Protein AF-A0A8J2Z9Z6-F1 (afdb_monomer_lite)

Structure (mmCIF, N/CA/C/O backbone):
data_AF-A0A8J2Z9Z6-F1
#
_entry.id   AF-A0A8J2Z9Z6-F1
#
loop_
_atom_site.group_PDB
_atom_site.id
_atom_site.type_symbol
_atom_site.label_atom_id
_atom_site.label_alt_id
_atom_site.label_comp_id
_atom_site.label_asym_id
_atom_site.label_entity_id
_atom_site.label_seq_id
_atom_site.pdbx_PDB_ins_code
_atom_site.Cartn_x
_atom_site.Cartn_y
_atom_site.Cartn_z
_atom_site.occupancy
_atom_site.B_iso_or_equiv
_atom_site.auth_seq_id
_atom_site.auth_comp_id
_atom_site.auth_asym_id
_atom_site.auth_atom_id
_atom_site.pdbx_PDB_model_num
ATOM 1 N N . MET A 1 1 ? 6.311 4.262 -19.059 1.00 35.09 1 MET A N 1
ATOM 2 C CA . MET A 1 1 ? 7.786 4.158 -19.121 1.00 35.09 1 MET A CA 1
ATOM 3 C C . MET A 1 1 ? 8.323 4.537 -17.748 1.00 35.09 1 MET A C 1
ATOM 5 O O . MET A 1 1 ? 8.125 5.674 -17.347 1.00 35.09 1 MET A O 1
ATOM 9 N N . CYS A 1 2 ? 8.895 3.597 -16.990 1.00 41.00 2 CYS A N 1
ATOM 10 C CA . CYS A 1 2 ? 9.520 3.897 -15.697 1.00 41.00 2 CYS A CA 1
ATOM 11 C C . CYS A 1 2 ? 10.850 4.614 -15.958 1.00 41.00 2 CYS A C 1
ATOM 13 O O . CYS A 1 2 ? 11.766 4.009 -16.513 1.00 41.00 2 CYS A O 1
ATOM 15 N N . VAL A 1 3 ? 10.942 5.898 -15.617 1.00 42.78 3 VAL A N 1
ATOM 16 C CA . VAL A 1 3 ? 12.204 6.650 -15.664 1.00 42.78 3 VAL A CA 1
ATOM 17 C C . VAL A 1 3 ? 12.947 6.500 -14.329 1.00 42.78 3 VAL A C 1
ATOM 19 O O . VAL A 1 3 ? 12.288 6.339 -13.306 1.00 42.78 3 VAL A O 1
ATOM 22 N N . PRO A 1 4 ? 14.290 6.570 -14.294 1.00 45.19 4 PRO A N 1
ATOM 23 C CA . PRO A 1 4 ? 15.084 6.408 -13.065 1.00 45.19 4 PRO A CA 1
ATOM 24 C C . PRO A 1 4 ? 14.750 7.383 -11.918 1.00 45.19 4 PRO A C 1
ATOM 26 O O . PRO A 1 4 ? 15.146 7.134 -10.787 1.00 45.19 4 PRO A O 1
ATOM 29 N N . ALA A 1 5 ? 14.022 8.469 -12.204 1.00 55.47 5 ALA A N 1
ATOM 30 C CA . ALA A 1 5 ? 13.528 9.457 -11.237 1.00 55.47 5 ALA A CA 1
ATOM 31 C C . ALA A 1 5 ? 12.015 9.334 -10.945 1.00 55.47 5 ALA A C 1
ATOM 33 O O . ALA A 1 5 ? 11.413 10.247 -10.385 1.00 55.47 5 ALA A O 1
ATOM 34 N N . ALA A 1 6 ? 11.362 8.254 -11.388 1.00 59.62 6 ALA A N 1
ATOM 35 C CA . ALA A 1 6 ? 9.947 8.036 -11.113 1.00 59.62 6 ALA A CA 1
ATOM 36 C C . ALA A 1 6 ? 9.774 7.641 -9.640 1.00 59.62 6 ALA A C 1
ATOM 38 O O . ALA A 1 6 ? 10.067 6.510 -9.257 1.00 59.62 6 ALA A O 1
ATOM 39 N N . HIS A 1 7 ? 9.304 8.592 -8.837 1.00 75.25 7 HIS A N 1
ATOM 40 C CA . HIS A 1 7 ? 8.915 8.383 -7.447 1.00 75.25 7 HIS A CA 1
ATOM 41 C C . HIS A 1 7 ? 7.461 7.920 -7.360 1.00 75.25 7 HIS A C 1
ATOM 43 O O . HIS A 1 7 ? 6.609 8.372 -8.132 1.00 75.25 7 HIS A O 1
ATOM 49 N N . GLY A 1 8 ? 7.200 6.989 -6.446 1.00 81.19 8 GLY A N 1
ATOM 50 C CA . GLY A 1 8 ? 5.867 6.442 -6.206 1.00 81.19 8 GLY A CA 1
ATOM 51 C C . GLY A 1 8 ? 5.080 7.222 -5.155 1.00 81.19 8 GLY A C 1
ATOM 52 O O . GLY A 1 8 ? 5.302 8.411 -4.940 1.00 81.19 8 GLY A O 1
ATOM 53 N N . GLY A 1 9 ? 4.148 6.529 -4.500 1.00 87.69 9 GLY A N 1
ATOM 54 C CA . GLY A 1 9 ? 3.455 7.031 -3.309 1.00 87.69 9 GLY A CA 1
ATOM 55 C C . GLY A 1 9 ? 2.180 7.848 -3.533 1.00 87.69 9 GLY A C 1
ATOM 56 O O . GLY A 1 9 ? 1.555 8.291 -2.576 1.00 87.69 9 GLY A O 1
ATOM 57 N N . PHE A 1 10 ? 1.735 8.004 -4.779 1.00 91.38 10 PHE A N 1
ATOM 58 C CA . PHE A 1 10 ? 0.539 8.787 -5.131 1.00 91.38 10 PHE A CA 1
ATOM 59 C C . PHE A 1 10 ? -0.792 8.015 -5.026 1.00 91.38 10 PHE A C 1
ATOM 61 O O . PHE A 1 10 ? -1.833 8.494 -5.481 1.00 91.38 10 PHE A O 1
ATOM 68 N N . GLY A 1 11 ? -0.765 6.817 -4.441 1.00 92.50 11 GLY A N 1
ATOM 69 C CA . GLY A 1 11 ? -1.907 5.910 -4.352 1.00 92.50 11 GLY A CA 1
ATOM 70 C C . GLY A 1 11 ? -1.878 4.793 -5.396 1.00 92.50 11 GLY A C 1
ATOM 71 O O . GLY A 1 11 ? -0.825 4.417 -5.911 1.00 92.50 11 GLY A O 1
ATOM 72 N N . LEU A 1 12 ? -3.052 4.235 -5.685 1.00 94.25 12 LEU A N 1
ATOM 73 C CA . LEU A 1 12 ? -3.256 3.097 -6.577 1.00 94.25 12 LEU A CA 1
ATOM 74 C C . LEU A 1 12 ? -4.308 3.431 -7.626 1.00 94.25 12 LEU A C 1
ATOM 76 O O . LEU A 1 12 ? -5.317 4.060 -7.325 1.00 94.25 12 LEU A O 1
ATOM 80 N N . GLN A 1 13 ? -4.117 2.938 -8.843 1.00 92.56 13 GLN A N 1
ATOM 81 C CA . GLN A 1 13 ? -5.191 2.898 -9.825 1.00 92.56 13 GLN A CA 1
ATOM 82 C C . GLN A 1 13 ? -5.877 1.532 -9.754 1.00 92.56 13 GLN A C 1
ATOM 84 O O . GLN A 1 13 ? -5.242 0.503 -9.981 1.00 92.56 13 GLN A O 1
ATOM 89 N N . LEU A 1 14 ? -7.172 1.528 -9.446 1.00 88.88 14 LEU A N 1
ATOM 90 C CA . LEU A 1 14 ? -8.016 0.339 -9.394 1.00 88.88 14 LEU A CA 1
ATOM 91 C C . LEU A 1 14 ? -9.045 0.449 -10.519 1.00 88.88 14 LEU A C 1
ATOM 93 O O . LEU A 1 14 ? -10.025 1.174 -10.404 1.00 88.88 14 LEU A O 1
ATOM 97 N N . GLY A 1 15 ? -8.801 -0.232 -11.640 1.00 89.19 15 GLY A N 1
ATOM 98 C CA . GLY A 1 15 ? -9.638 -0.072 -12.830 1.00 89.19 15 GLY A CA 1
ATOM 99 C C . GLY A 1 15 ? -9.504 1.330 -13.437 1.00 89.19 15 GLY A C 1
ATOM 100 O O . GLY A 1 15 ? -8.428 1.705 -13.916 1.00 89.19 15 GLY A O 1
ATOM 101 N N . ARG A 1 16 ? -10.602 2.097 -13.461 1.00 90.19 16 ARG A N 1
ATOM 102 C CA . ARG A 1 16 ? -10.618 3.483 -13.974 1.00 90.19 16 ARG A CA 1
ATOM 103 C C . ARG A 1 16 ? -10.496 4.518 -12.859 1.00 90.19 16 ARG A C 1
ATOM 105 O O . ARG A 1 16 ? -10.315 5.700 -13.141 1.00 90.19 16 ARG A O 1
ATOM 112 N N . GLU A 1 17 ? -10.588 4.076 -11.617 1.00 93.62 17 GLU A N 1
ATOM 113 C CA . GLU A 1 17 ? -10.638 4.903 -10.432 1.00 93.62 17 GLU A CA 1
ATOM 114 C C . GLU A 1 17 ? -9.263 4.977 -9.761 1.00 93.62 17 GLU A C 1
ATOM 116 O O . GLU A 1 17 ? -8.487 4.020 -9.746 1.00 93.62 17 GLU A O 1
ATOM 121 N N . GLY A 1 18 ? -8.957 6.136 -9.180 1.00 93.50 18 GLY A N 1
ATOM 122 C CA . GLY A 1 18 ? -7.805 6.301 -8.301 1.00 93.50 18 GLY A CA 1
ATOM 123 C C . GLY A 1 18 ? -8.220 6.102 -6.849 1.00 93.50 18 GLY A C 1
ATOM 124 O O . GLY A 1 18 ? -9.169 6.737 -6.397 1.00 93.50 18 GLY A O 1
ATOM 125 N N . LEU A 1 19 ? -7.490 5.269 -6.117 1.00 96.06 19 LEU A N 1
ATOM 126 C CA . LEU A 1 19 ? -7.510 5.205 -4.663 1.00 96.06 19 LEU A CA 1
ATOM 127 C C . LEU A 1 19 ? -6.285 5.953 -4.134 1.00 96.06 19 LEU A C 1
ATOM 129 O O . LEU A 1 19 ? -5.154 5.543 -4.376 1.00 96.06 19 LEU A O 1
ATOM 133 N N . ASN A 1 20 ? -6.494 7.057 -3.431 1.00 95.94 20 ASN A N 1
ATOM 134 C CA . ASN A 1 20 ? -5.432 7.930 -2.933 1.00 95.94 20 ASN A CA 1
ATOM 135 C C . ASN A 1 20 ? -5.836 8.552 -1.588 1.00 95.94 20 ASN A C 1
ATOM 137 O O . ASN A 1 20 ? -6.912 8.279 -1.062 1.00 95.94 20 ASN A O 1
ATOM 141 N N . LEU A 1 21 ? -4.991 9.419 -1.029 1.00 96.31 21 LEU A N 1
ATOM 142 C CA . LEU A 1 21 ? -5.235 10.051 0.273 1.00 96.31 21 LEU A CA 1
ATOM 143 C C . LEU A 1 21 ? -6.550 10.853 0.364 1.00 96.31 21 LEU A C 1
ATOM 145 O O . LEU A 1 21 ? -7.067 11.040 1.459 1.00 96.31 21 LEU A O 1
ATOM 149 N N . PHE A 1 22 ? -7.134 11.301 -0.751 1.00 96.38 22 PHE A N 1
ATOM 150 C CA . PHE A 1 22 ? -8.390 12.059 -0.730 1.00 96.38 22 PHE A CA 1
ATOM 151 C C . PHE A 1 22 ? -9.630 11.178 -0.564 1.00 96.38 22 PHE A C 1
ATOM 153 O O . PHE A 1 22 ? -10.678 11.670 -0.152 1.00 96.38 22 PHE A O 1
ATOM 160 N N . ASN A 1 23 ? -9.539 9.890 -0.903 1.00 96.81 23 ASN A N 1
ATOM 161 C CA . ASN A 1 23 ? -10.682 8.978 -0.885 1.00 96.81 23 ASN A CA 1
ATOM 162 C C . ASN A 1 23 ? -10.397 7.619 -0.230 1.00 96.81 23 ASN A C 1
ATOM 164 O O . ASN A 1 23 ? -11.288 6.773 -0.183 1.00 96.81 23 ASN A O 1
ATOM 168 N N . VAL A 1 24 ? -9.204 7.416 0.335 1.00 97.31 24 VAL A N 1
ATOM 169 C CA . VAL A 1 24 ? -8.823 6.183 1.040 1.00 97.31 24 VAL A CA 1
ATOM 170 C C . VAL A 1 24 ? -9.784 5.837 2.184 1.00 97.31 24 VAL A C 1
ATOM 172 O O . VAL A 1 24 ? -10.009 4.660 2.456 1.00 97.31 24 VAL A O 1
ATOM 175 N N . GLY A 1 25 ? -10.460 6.831 2.770 1.00 97.75 25 GLY A N 1
ATOM 176 C CA . GLY A 1 25 ? -11.519 6.629 3.764 1.00 97.75 25 GLY A CA 1
ATOM 177 C C . GLY A 1 25 ? -12.697 5.764 3.294 1.00 97.75 25 GLY A C 1
ATOM 178 O O . GLY A 1 25 ? -13.343 5.118 4.116 1.00 97.75 25 GLY A O 1
ATOM 179 N N . LEU A 1 26 ? -12.949 5.660 1.982 1.00 96.94 26 LEU A N 1
ATOM 180 C CA . LEU A 1 26 ? -13.984 4.774 1.425 1.00 96.94 26 LEU A CA 1
ATOM 181 C C . LEU A 1 26 ? -13.718 3.288 1.729 1.00 96.94 26 LEU A C 1
ATOM 183 O O . LEU A 1 26 ? -14.649 2.478 1.785 1.00 96.94 26 LEU A O 1
ATOM 187 N N . THR A 1 27 ? -12.456 2.934 1.986 1.00 97.38 27 THR A N 1
ATOM 188 C CA . THR A 1 27 ? -12.053 1.571 2.361 1.00 97.38 27 THR A CA 1
ATOM 189 C C . THR A 1 27 ? -12.517 1.168 3.760 1.00 97.38 27 THR A C 1
ATOM 191 O O . THR A 1 27 ? -12.446 -0.009 4.091 1.00 97.38 27 THR A O 1
ATOM 194 N N . ALA A 1 28 ? -13.104 2.079 4.548 1.00 98.12 28 ALA A N 1
ATOM 195 C CA . ALA A 1 28 ? -13.771 1.745 5.811 1.00 98.12 28 ALA A CA 1
ATOM 196 C C . ALA A 1 28 ? -14.852 0.665 5.667 1.00 98.12 28 ALA A C 1
ATOM 198 O O . ALA A 1 28 ? -15.096 -0.106 6.594 1.00 98.12 28 ALA A O 1
ATOM 199 N N . SER A 1 29 ? -15.461 0.569 4.484 1.00 97.31 29 SER A N 1
ATOM 200 C CA . SER A 1 29 ? -16.413 -0.489 4.141 1.00 97.31 29 SER A CA 1
ATOM 201 C C . SER A 1 29 ? -15.810 -1.903 4.139 1.00 97.31 29 SER A C 1
ATOM 203 O O . SER A 1 29 ? -16.558 -2.874 4.187 1.00 97.31 29 SER A O 1
ATOM 205 N N . TRP A 1 30 ? -14.481 -2.045 4.104 1.00 96.50 30 TRP A N 1
ATOM 206 C CA . TRP A 1 30 ? -13.782 -3.339 4.094 1.00 96.50 30 TRP A CA 1
ATOM 207 C C . TRP A 1 30 ? -13.487 -3.878 5.496 1.00 96.50 30 TRP A C 1
ATOM 209 O O . TRP A 1 30 ? -13.007 -5.004 5.646 1.00 96.50 30 TRP A O 1
ATOM 219 N N . LYS A 1 31 ? -13.779 -3.093 6.535 1.00 96.88 31 LYS A N 1
ATOM 220 C CA . LYS A 1 31 ? -13.435 -3.424 7.913 1.00 96.88 31 LYS A CA 1
ATOM 221 C C . LYS A 1 31 ? -14.133 -4.692 8.391 1.00 96.88 31 LYS A C 1
ATOM 223 O O . LYS A 1 31 ? -15.356 -4.786 8.376 1.00 96.88 31 LYS A O 1
ATOM 228 N N . GLY A 1 32 ? -13.330 -5.661 8.833 1.00 95.38 32 GLY A N 1
ATOM 229 C CA . GLY A 1 32 ? -13.794 -6.992 9.241 1.00 95.38 32 GLY A CA 1
ATOM 230 C C . GLY A 1 32 ? -14.092 -7.947 8.079 1.00 95.38 32 GLY A C 1
ATOM 231 O O . GLY A 1 32 ? -14.484 -9.080 8.329 1.00 95.38 32 GLY A O 1
ATOM 232 N N . LEU A 1 33 ? -13.905 -7.507 6.829 1.00 97.25 33 LEU A N 1
ATOM 233 C CA . LEU A 1 33 ? -14.054 -8.331 5.623 1.00 97.25 33 LEU A CA 1
ATOM 234 C C . LEU A 1 33 ? -12.703 -8.660 4.983 1.00 97.25 33 LEU A C 1
ATOM 236 O O . LEU A 1 33 ? -12.551 -9.707 4.362 1.00 97.25 33 LEU A O 1
ATOM 240 N N . VAL A 1 34 ? -11.731 -7.755 5.121 1.00 94.88 34 VAL A N 1
ATOM 241 C CA . VAL A 1 34 ? -10.377 -7.905 4.588 1.00 94.88 34 VAL A CA 1
ATOM 242 C C . VAL A 1 34 ? -9.383 -7.790 5.736 1.00 94.88 34 VAL A C 1
ATOM 244 O O . VAL A 1 34 ? -9.313 -6.762 6.402 1.00 94.88 34 VAL A O 1
ATOM 247 N N . GLU A 1 35 ? -8.605 -8.845 5.966 1.00 95.31 35 GLU A N 1
ATOM 248 C CA . GLU A 1 35 ? -7.594 -8.878 7.033 1.00 95.31 35 GLU A CA 1
ATOM 249 C C . GLU A 1 35 ? -6.204 -8.456 6.541 1.00 95.31 35 GLU A C 1
ATOM 251 O O . GLU A 1 35 ? -5.404 -7.911 7.305 1.00 95.31 35 GLU A O 1
ATOM 256 N N . LEU A 1 36 ? -5.915 -8.691 5.258 1.00 94.50 36 LEU A N 1
ATOM 257 C CA . LEU A 1 36 ? -4.612 -8.466 4.646 1.00 94.50 36 LEU A CA 1
ATOM 258 C C . LEU A 1 36 ? -4.764 -7.912 3.226 1.00 94.50 36 LEU A C 1
ATOM 260 O O . LEU A 1 36 ? -5.460 -8.485 2.391 1.00 94.50 36 LEU A O 1
ATOM 264 N N . ILE A 1 37 ? -4.050 -6.826 2.948 1.00 95.00 37 ILE A N 1
ATOM 265 C CA . ILE A 1 37 ? -3.905 -6.211 1.631 1.00 95.00 37 ILE A CA 1
ATOM 266 C C . ILE A 1 37 ? -2.421 -6.241 1.267 1.00 95.00 37 ILE A C 1
ATOM 268 O O . ILE A 1 37 ? -1.585 -5.687 1.977 1.00 95.00 37 ILE A O 1
ATOM 272 N N . VAL A 1 38 ? -2.086 -6.864 0.140 1.00 93.44 38 VAL A N 1
ATOM 273 C CA . VAL A 1 38 ? -0.711 -6.931 -0.371 1.00 93.44 38 VAL A CA 1
ATOM 274 C C . VAL A 1 38 ? -0.616 -6.096 -1.646 1.00 93.44 38 VAL A C 1
ATOM 276 O O . VAL A 1 38 ? -1.268 -6.397 -2.644 1.00 93.44 38 VAL A O 1
ATOM 279 N N . LEU A 1 39 ? 0.186 -5.033 -1.611 1.00 93.75 39 LEU A N 1
ATOM 280 C CA . LEU A 1 39 ? 0.350 -4.078 -2.704 1.00 93.75 39 LEU A CA 1
ATOM 281 C C . LEU A 1 39 ? 1.611 -4.384 -3.514 1.00 93.75 39 LEU A C 1
ATOM 283 O O . LEU A 1 39 ? 2.701 -3.892 -3.218 1.00 93.75 39 LEU A O 1
ATOM 287 N N . PHE A 1 40 ? 1.441 -5.165 -4.577 1.00 90.62 40 PHE A N 1
ATOM 288 C CA . PHE A 1 40 ? 2.481 -5.421 -5.573 1.00 90.62 40 PHE A CA 1
ATOM 289 C C . PHE A 1 40 ? 2.309 -4.466 -6.761 1.00 90.62 40 PHE A C 1
ATOM 291 O O . PHE A 1 40 ? 1.633 -4.775 -7.741 1.00 90.62 40 PHE A O 1
ATOM 298 N N . ALA A 1 41 ? 2.837 -3.247 -6.625 1.00 90.31 41 ALA A N 1
ATOM 299 C CA . ALA A 1 41 ? 2.574 -2.144 -7.551 1.00 90.31 41 ALA A CA 1
ATOM 300 C C . ALA A 1 41 ? 3.787 -1.212 -7.727 1.00 90.31 41 ALA A C 1
ATOM 302 O O . ALA A 1 41 ? 4.857 -1.417 -7.153 1.00 90.31 41 ALA A O 1
ATOM 303 N N . CYS A 1 42 ? 3.619 -0.154 -8.523 1.00 88.56 42 CYS A N 1
ATOM 304 C CA . CYS A 1 42 ? 4.647 0.856 -8.766 1.00 88.56 42 CYS A CA 1
ATOM 305 C C . CYS A 1 42 ? 4.917 1.713 -7.517 1.00 88.56 42 CYS A C 1
ATOM 307 O O . CYS A 1 42 ? 4.336 2.786 -7.368 1.00 88.56 42 CYS A O 1
ATOM 309 N N . ALA A 1 43 ? 5.822 1.250 -6.650 1.00 92.06 43 ALA A N 1
ATOM 310 C CA . ALA A 1 43 ? 6.364 2.008 -5.522 1.00 92.06 43 ALA A CA 1
ATOM 311 C C . ALA A 1 43 ? 5.297 2.574 -4.545 1.00 92.06 43 ALA A C 1
ATOM 313 O O . ALA A 1 43 ? 5.322 3.761 -4.208 1.00 92.06 43 ALA A O 1
ATOM 314 N N . PRO A 1 44 ? 4.328 1.759 -4.078 1.00 94.00 44 PRO A N 1
ATOM 315 C CA . PRO A 1 44 ? 3.226 2.230 -3.234 1.00 94.00 44 PRO A CA 1
ATOM 316 C C . PRO A 1 44 ? 3.677 2.804 -1.883 1.00 94.00 44 PRO A C 1
ATOM 318 O O . PRO A 1 44 ? 3.039 3.729 -1.388 1.00 94.00 44 PRO A O 1
ATOM 321 N N . ALA A 1 45 ? 4.771 2.296 -1.302 1.00 95.88 45 ALA A N 1
ATOM 322 C CA . ALA A 1 45 ? 5.312 2.771 -0.024 1.00 95.88 45 ALA A CA 1
ATOM 323 C C . ALA A 1 45 ? 6.507 3.730 -0.180 1.00 95.88 45 ALA A C 1
ATOM 325 O O . ALA A 1 45 ? 7.253 3.950 0.782 1.00 95.88 45 ALA A O 1
ATOM 326 N N . ASP A 1 46 ? 6.734 4.272 -1.380 1.00 94.69 46 ASP A N 1
ATOM 327 C CA . ASP A 1 46 ? 7.750 5.303 -1.578 1.00 94.69 46 ASP A CA 1
ATOM 328 C C . ASP A 1 46 ? 7.296 6.636 -0.985 1.00 94.69 46 ASP A C 1
ATOM 330 O O . ASP A 1 46 ? 6.184 7.102 -1.223 1.00 94.69 46 ASP A O 1
ATOM 334 N N . THR A 1 47 ? 8.194 7.270 -0.242 1.00 92.50 47 THR A N 1
ATOM 335 C CA . THR A 1 47 ? 8.027 8.645 0.225 1.00 92.50 47 THR A CA 1
ATOM 336 C C . THR A 1 47 ? 9.302 9.379 -0.144 1.00 92.50 47 THR A C 1
ATOM 338 O O . THR A 1 47 ? 10.252 9.445 0.645 1.00 92.50 47 THR A O 1
ATOM 341 N N . TYR A 1 48 ? 9.326 9.917 -1.364 1.00 89.00 48 TYR A N 1
ATOM 342 C CA . TYR A 1 48 ? 10.357 10.866 -1.762 1.00 89.00 48 TYR A CA 1
ATOM 343 C C . TYR A 1 48 ? 10.360 12.052 -0.792 1.00 89.00 48 TYR A C 1
ATOM 345 O O . TYR A 1 48 ? 9.301 12.502 -0.356 1.00 89.00 48 TYR A O 1
ATOM 353 N N . GLU A 1 49 ? 11.541 12.556 -0.434 1.00 89.44 49 GLU A N 1
ATOM 354 C CA . GLU A 1 49 ? 11.697 13.540 0.643 1.00 89.44 49 GLU A CA 1
ATOM 355 C C . GLU A 1 49 ? 10.817 14.782 0.443 1.00 89.44 49 GLU A C 1
ATOM 357 O O . GLU A 1 49 ? 10.128 15.196 1.373 1.00 89.44 49 GLU A O 1
ATOM 362 N N . ALA A 1 50 ? 10.748 15.301 -0.787 1.00 88.81 50 ALA A N 1
ATOM 363 C CA . ALA A 1 50 ? 9.920 16.459 -1.124 1.00 88.81 50 ALA A CA 1
ATOM 364 C C . ALA A 1 50 ? 8.404 16.181 -1.082 1.00 88.81 50 ALA A C 1
ATOM 366 O O . ALA A 1 50 ? 7.614 17.120 -1.019 1.00 88.81 50 ALA A O 1
ATOM 367 N N . ASN A 1 51 ? 7.991 14.911 -1.105 1.00 90.81 51 ASN A N 1
ATOM 368 C CA . ASN A 1 51 ? 6.587 14.512 -1.041 1.00 90.81 51 ASN A CA 1
ATOM 369 C C . ASN A 1 51 ? 6.114 14.212 0.387 1.00 90.81 51 ASN A C 1
ATOM 371 O O . ASN A 1 51 ? 4.914 14.003 0.579 1.00 90.81 51 ASN A O 1
ATOM 375 N N . ARG A 1 52 ? 7.007 14.194 1.385 1.00 92.75 52 ARG A N 1
ATOM 376 C CA . ARG A 1 52 ? 6.650 13.884 2.775 1.00 92.75 52 ARG A CA 1
ATOM 377 C C . ARG A 1 52 ? 5.547 14.815 3.284 1.00 92.75 52 ARG A C 1
ATOM 379 O O . ARG A 1 52 ? 5.653 16.034 3.185 1.00 92.75 52 ARG A O 1
ATOM 386 N N . GLY A 1 53 ? 4.487 14.234 3.841 1.00 91.12 53 GLY A N 1
ATOM 387 C CA . GLY A 1 53 ? 3.320 14.965 4.343 1.00 91.12 53 GLY A CA 1
ATOM 388 C C . GLY A 1 53 ? 2.386 15.523 3.262 1.00 91.12 53 GLY A C 1
ATOM 389 O O . GLY A 1 53 ? 1.343 16.086 3.598 1.00 91.12 53 GLY A O 1
ATOM 390 N N . THR A 1 54 ? 2.711 15.347 1.980 1.00 93.25 54 THR A N 1
ATOM 391 C CA . THR A 1 54 ? 1.861 15.757 0.855 1.00 93.25 54 THR A CA 1
ATOM 392 C C . THR A 1 54 ? 0.988 14.592 0.370 1.00 93.25 54 THR A C 1
ATOM 394 O O . THR A 1 54 ? 0.978 13.509 0.952 1.00 93.25 54 THR A O 1
ATOM 397 N N . TRP A 1 55 ? 0.249 14.801 -0.721 1.00 91.19 55 TRP A N 1
ATOM 398 C CA . TRP A 1 55 ? -0.581 13.770 -1.348 1.00 91.19 55 TRP A CA 1
ATOM 399 C C . TRP A 1 55 ? 0.230 12.657 -2.048 1.00 91.19 55 TRP A C 1
ATOM 401 O O . TRP A 1 55 ? -0.347 11.636 -2.409 1.00 91.19 55 TRP A O 1
ATOM 411 N N . GLY A 1 56 ? 1.544 12.844 -2.234 1.00 91.75 56 GLY A N 1
ATOM 412 C CA . GLY A 1 56 ? 2.476 11.843 -2.775 1.00 91.75 56 GLY A CA 1
ATOM 413 C C . GLY A 1 56 ? 3.269 11.071 -1.720 1.00 91.75 56 GLY A C 1
ATOM 414 O O . GLY A 1 56 ? 4.311 10.501 -2.038 1.00 91.75 56 GLY A O 1
ATOM 415 N N . ASP A 1 57 ? 2.845 11.118 -0.456 1.00 95.31 57 ASP A N 1
ATOM 416 C CA . ASP A 1 57 ? 3.479 10.369 0.626 1.00 95.31 57 ASP A CA 1
ATOM 417 C C . ASP A 1 57 ? 2.940 8.931 0.668 1.00 95.31 57 ASP A C 1
ATOM 419 O O . ASP A 1 57 ? 1.884 8.657 1.245 1.00 95.31 57 ASP A O 1
ATOM 423 N N . GLY A 1 58 ? 3.670 7.998 0.053 1.00 96.12 58 GLY A N 1
ATOM 424 C CA . GLY A 1 58 ? 3.233 6.610 -0.089 1.00 96.12 58 GLY A CA 1
ATOM 425 C C . GLY A 1 58 ? 3.109 5.864 1.228 1.00 96.12 58 GLY A C 1
ATOM 426 O O . GLY A 1 58 ? 2.172 5.084 1.414 1.00 96.12 58 GLY A O 1
ATOM 427 N N . ARG A 1 59 ? 4.000 6.130 2.189 1.00 96.69 59 ARG A N 1
ATOM 428 C CA . ARG A 1 59 ? 3.870 5.549 3.531 1.00 96.69 59 ARG A CA 1
ATOM 429 C C . ARG A 1 59 ? 2.629 6.050 4.240 1.00 96.69 59 ARG A C 1
ATOM 431 O O . ARG A 1 59 ? 1.906 5.236 4.806 1.00 96.69 59 ARG A O 1
ATOM 438 N N . ARG A 1 60 ? 2.343 7.352 4.152 1.00 97.25 60 ARG A N 1
ATOM 439 C CA . ARG A 1 60 ? 1.098 7.903 4.693 1.00 97.25 60 ARG A CA 1
ATOM 440 C C . ARG A 1 60 ? -0.118 7.270 4.020 1.00 97.25 60 ARG A C 1
ATOM 442 O O . ARG A 1 60 ? -1.042 6.867 4.717 1.00 97.25 60 ARG A O 1
ATOM 449 N N . PHE A 1 61 ? -0.112 7.131 2.694 1.00 97.69 61 PHE A N 1
ATOM 450 C CA . PHE A 1 61 ? -1.188 6.450 1.970 1.00 97.69 61 PHE A CA 1
ATOM 451 C C . PHE A 1 61 ? -1.399 5.012 2.467 1.00 97.69 61 PHE A C 1
ATOM 453 O O . PHE A 1 61 ? -2.529 4.636 2.772 1.00 97.69 61 PHE A O 1
ATOM 460 N N . CYS A 1 62 ? -0.329 4.224 2.602 1.00 98.19 62 CYS A N 1
ATOM 461 C CA . CYS A 1 62 ? -0.414 2.846 3.092 1.00 98.19 62 CYS A CA 1
ATOM 462 C C . CYS A 1 62 ? -0.892 2.773 4.553 1.00 98.19 62 CYS A C 1
ATOM 464 O O . CYS A 1 62 ? -1.701 1.908 4.892 1.00 98.19 62 CYS A O 1
ATOM 466 N N . GLY A 1 63 ? -0.438 3.696 5.404 1.00 98.12 63 GLY A N 1
ATOM 467 C CA . GLY A 1 63 ? -0.887 3.830 6.788 1.00 98.12 63 GLY A CA 1
ATOM 468 C C . GLY A 1 63 ? -2.368 4.183 6.902 1.00 98.12 63 GLY A C 1
ATOM 469 O O . GLY A 1 63 ? -3.104 3.528 7.638 1.00 98.12 63 GLY A O 1
ATOM 470 N N . GLU A 1 64 ? -2.835 5.169 6.132 1.00 98.25 64 GLU A N 1
ATOM 471 C CA . GLU A 1 64 ? -4.255 5.530 6.084 1.00 98.25 64 GLU A CA 1
ATOM 472 C C . GLU A 1 64 ? -5.105 4.387 5.517 1.00 98.25 64 GLU A C 1
ATOM 474 O O . GLU A 1 64 ? -6.170 4.095 6.058 1.00 98.25 64 GLU A O 1
ATOM 479 N N . LEU A 1 65 ? -4.621 3.673 4.497 1.00 98.31 65 LEU A N 1
ATOM 480 C CA . LEU A 1 65 ? -5.294 2.481 3.985 1.00 98.31 65 LEU A CA 1
ATOM 481 C C . LEU A 1 65 ? -5.458 1.416 5.075 1.00 98.31 65 LEU A C 1
ATOM 483 O O . LEU A 1 65 ? -6.551 0.874 5.227 1.00 98.31 65 LEU A O 1
ATOM 487 N N . ALA A 1 66 ? -4.415 1.146 5.863 1.00 98.38 66 ALA A N 1
ATOM 488 C CA . ALA A 1 66 ? -4.482 0.198 6.975 1.00 98.38 66 ALA A CA 1
ATOM 489 C C . ALA A 1 66 ? -5.455 0.659 8.077 1.00 98.38 66 ALA A C 1
ATOM 491 O O . ALA A 1 66 ? -6.240 -0.134 8.596 1.00 98.38 66 ALA A O 1
ATOM 492 N N . LEU A 1 67 ? -5.449 1.954 8.411 1.00 98.12 67 LEU A N 1
ATOM 493 C CA . LEU A 1 67 ? -6.339 2.542 9.417 1.00 98.12 67 LEU A CA 1
ATOM 494 C C . LEU A 1 67 ? -7.813 2.450 9.015 1.00 98.12 67 LEU A C 1
ATOM 496 O O . LEU A 1 67 ? -8.646 2.017 9.816 1.00 98.12 67 LEU A O 1
ATOM 500 N N . TRP A 1 68 ? -8.136 2.861 7.788 1.00 98.25 68 TRP A N 1
ATOM 501 C CA . TRP A 1 68 ? -9.513 2.903 7.309 1.00 98.25 68 TRP A CA 1
ATOM 502 C C . TRP A 1 68 ? -10.051 1.502 7.050 1.00 98.25 68 TRP A C 1
ATOM 504 O O . TRP A 1 68 ? -11.091 1.150 7.602 1.00 98.25 68 TRP A O 1
ATOM 514 N N . SER A 1 69 ? -9.323 0.675 6.297 1.00 98.12 69 SER A N 1
ATOM 515 C CA . SER A 1 69 ? -9.756 -0.696 6.004 1.00 98.12 69 SER A CA 1
ATOM 516 C C . SER A 1 69 ? -9.745 -1.617 7.222 1.00 98.12 69 SER A C 1
ATOM 518 O O . SER A 1 69 ? -10.445 -2.622 7.228 1.00 98.12 69 SER A O 1
ATOM 520 N N . GLY A 1 70 ? -8.954 -1.308 8.254 1.00 97.50 70 GLY A N 1
ATOM 521 C CA . GLY A 1 70 ? -8.707 -2.215 9.376 1.00 97.50 70 GLY A CA 1
ATOM 522 C C . GLY A 1 70 ? -7.849 -3.434 9.016 1.00 97.50 70 GLY A C 1
ATOM 523 O O . GLY A 1 70 ? -7.620 -4.274 9.885 1.00 97.50 70 GLY A O 1
ATOM 524 N N . ALA A 1 71 ? -7.371 -3.530 7.774 1.00 97.75 71 ALA A N 1
ATOM 525 C CA . ALA A 1 71 ? -6.489 -4.590 7.316 1.00 97.75 71 ALA A CA 1
ATOM 526 C C . ALA A 1 71 ? -5.024 -4.282 7.652 1.00 97.75 71 ALA A C 1
ATOM 528 O O . ALA A 1 71 ? -4.618 -3.130 7.835 1.00 97.75 71 ALA A O 1
ATOM 529 N N . ARG A 1 72 ? -4.194 -5.323 7.651 1.00 97.06 72 ARG A N 1
ATOM 530 C CA . ARG A 1 72 ? -2.743 -5.170 7.513 1.00 97.06 72 ARG A CA 1
ATOM 531 C C . ARG A 1 72 ? -2.427 -4.856 6.056 1.00 97.06 72 ARG A C 1
ATOM 533 O O . ARG A 1 72 ? -2.979 -5.490 5.161 1.00 97.06 72 ARG A O 1
ATOM 540 N N . VAL A 1 73 ? -1.535 -3.905 5.812 1.00 97.12 73 VAL A N 1
ATOM 541 C CA . VAL A 1 73 ? -1.108 -3.529 4.458 1.00 97.12 73 VAL A CA 1
ATOM 542 C C . VAL A 1 73 ? 0.372 -3.841 4.307 1.00 97.12 73 VAL A C 1
ATOM 544 O O . VAL A 1 73 ? 1.182 -3.373 5.101 1.00 97.12 73 VAL A O 1
ATOM 547 N N . ILE A 1 74 ? 0.728 -4.614 3.285 1.00 95.94 74 ILE A N 1
ATOM 548 C CA . ILE A 1 74 ? 2.116 -4.921 2.927 1.00 95.94 74 ILE A CA 1
ATOM 549 C C . ILE A 1 74 ? 2.436 -4.223 1.617 1.00 95.94 74 ILE A C 1
ATOM 551 O O . ILE A 1 74 ? 1.724 -4.407 0.632 1.00 95.94 74 ILE A O 1
ATOM 555 N N . ALA A 1 75 ? 3.495 -3.424 1.593 1.00 95.62 75 ALA A N 1
ATOM 556 C CA . ALA A 1 75 ? 3.844 -2.636 0.421 1.00 95.62 75 ALA A CA 1
ATOM 557 C C . ALA A 1 75 ? 5.356 -2.436 0.308 1.00 95.62 75 ALA A C 1
ATOM 559 O O . ALA A 1 75 ? 6.058 -2.221 1.300 1.00 95.62 75 ALA A O 1
ATOM 560 N N . ALA A 1 76 ? 5.857 -2.487 -0.922 1.00 93.62 76 ALA A N 1
ATOM 561 C CA . ALA A 1 76 ? 7.251 -2.210 -1.225 1.00 93.62 76 ALA A CA 1
ATOM 562 C C . ALA A 1 76 ? 7.485 -0.718 -1.479 1.00 93.62 76 ALA A C 1
ATOM 564 O O . ALA A 1 76 ? 6.625 -0.019 -2.026 1.00 93.62 76 ALA A O 1
ATOM 565 N N . ARG A 1 77 ? 8.677 -0.237 -1.113 1.00 93.75 77 ARG A N 1
ATOM 566 C CA . ARG A 1 77 ? 9.135 1.103 -1.502 1.00 93.75 77 ARG A CA 1
ATOM 567 C C . ARG A 1 77 ? 9.382 1.183 -3.004 1.00 93.75 77 ARG A C 1
ATOM 569 O O . ARG A 1 77 ? 9.005 2.169 -3.615 1.00 93.75 77 ARG A O 1
ATOM 576 N N . ASP A 1 78 ? 10.013 0.174 -3.599 1.00 92.06 78 ASP A N 1
ATOM 577 C CA . ASP A 1 78 ? 10.453 0.267 -4.993 1.00 92.06 78 ASP A CA 1
ATOM 578 C C . ASP A 1 78 ? 9.363 -0.207 -5.963 1.00 92.06 78 ASP A C 1
ATOM 580 O O . ASP A 1 78 ? 8.368 -0.831 -5.586 1.00 92.06 78 ASP A O 1
ATOM 584 N N . THR A 1 79 ? 9.532 0.121 -7.244 1.00 90.94 79 THR A N 1
ATOM 585 C CA . THR A 1 79 ? 8.616 -0.332 -8.297 1.00 90.94 79 THR A CA 1
ATOM 586 C C . THR A 1 79 ? 8.684 -1.842 -8.437 1.00 90.94 79 THR A C 1
ATOM 588 O O . THR A 1 79 ? 9.759 -2.369 -8.718 1.00 90.94 79 THR A O 1
ATOM 591 N N . GLN A 1 80 ? 7.528 -2.495 -8.320 1.00 90.25 80 GLN A N 1
ATOM 592 C CA . GLN A 1 80 ? 7.433 -3.931 -8.519 1.00 90.25 80 GLN A CA 1
ATOM 593 C C . GLN A 1 80 ? 7.252 -4.299 -9.991 1.00 90.25 80 GLN A C 1
ATOM 595 O O . GLN A 1 80 ? 6.519 -3.614 -10.715 1.00 90.25 80 GLN A O 1
ATOM 600 N N . ARG A 1 81 ? 7.907 -5.370 -10.448 1.00 89.12 81 ARG A N 1
ATOM 601 C CA . ARG A 1 81 ? 7.793 -5.861 -11.830 1.00 89.12 81 ARG A CA 1
ATOM 602 C C . ARG A 1 81 ? 7.297 -7.299 -11.851 1.00 89.12 81 ARG A C 1
ATOM 604 O O . ARG A 1 81 ? 7.561 -8.084 -10.956 1.00 89.12 81 ARG A O 1
ATOM 611 N N . TYR A 1 82 ? 6.585 -7.648 -12.915 1.00 87.56 82 TYR A N 1
ATOM 612 C CA . TYR A 1 82 ? 6.145 -9.015 -13.167 1.00 87.56 82 TYR A CA 1
ATOM 613 C C . TYR A 1 82 ? 6.442 -9.407 -14.611 1.00 87.56 82 TYR A C 1
ATOM 615 O O . TYR A 1 82 ? 6.565 -8.555 -15.496 1.00 87.56 82 TYR A O 1
ATOM 623 N N . THR A 1 83 ? 6.536 -10.710 -14.842 1.00 88.00 83 THR A N 1
ATOM 624 C CA . THR A 1 83 ? 6.620 -11.308 -16.174 1.00 88.00 83 THR A CA 1
ATOM 625 C C . THR A 1 83 ? 5.275 -11.932 -16.515 1.00 88.00 83 THR A C 1
ATOM 627 O O . THR A 1 83 ? 4.663 -12.601 -15.685 1.00 88.00 83 THR A O 1
ATOM 630 N N . TYR A 1 84 ? 4.794 -11.697 -17.731 1.00 87.44 84 TYR A N 1
ATOM 631 C CA . TYR A 1 84 ? 3.587 -12.334 -18.244 1.00 87.44 84 TYR A CA 1
ATOM 632 C C . TYR A 1 84 ? 3.805 -12.787 -19.684 1.00 87.44 84 TYR A C 1
ATOM 634 O O . TYR A 1 84 ? 4.614 -12.213 -20.418 1.00 87.44 84 TYR A O 1
ATOM 642 N N . TRP A 1 85 ? 3.052 -13.807 -20.080 1.00 86.88 85 TRP A N 1
ATOM 643 C CA . TRP A 1 85 ? 3.103 -14.391 -21.411 1.00 86.88 85 TRP A CA 1
ATOM 644 C C . TRP A 1 85 ? 1.808 -14.043 -22.152 1.00 86.88 85 TRP A C 1
ATOM 646 O O . TRP A 1 85 ? 0.737 -14.465 -21.712 1.00 86.88 85 TRP A O 1
ATOM 656 N N . PRO A 1 86 ? 1.862 -13.247 -23.240 1.00 89.06 86 PRO A N 1
ATOM 657 C CA . PRO A 1 86 ? 0.660 -12.766 -23.931 1.00 89.06 86 PRO A CA 1
ATOM 658 C C . PRO A 1 86 ? -0.236 -13.873 -24.496 1.00 89.06 86 PRO A C 1
ATOM 660 O O . PRO A 1 86 ? -1.430 -13.661 -24.682 1.00 89.06 86 PRO A O 1
ATOM 663 N N . ASP A 1 87 ? 0.337 -15.042 -24.772 1.00 90.94 87 ASP A N 1
ATOM 664 C CA . ASP A 1 87 ? -0.367 -16.230 -25.256 1.00 90.94 87 ASP A CA 1
ATOM 665 C C . ASP A 1 87 ? -1.046 -17.038 -24.134 1.00 90.94 87 ASP A C 1
ATOM 667 O O . ASP A 1 87 ? -1.705 -18.038 -24.410 1.00 90.94 87 ASP A O 1
ATOM 671 N N . GLY A 1 88 ? -0.891 -16.624 -22.871 1.00 84.25 88 GLY A N 1
ATOM 672 C CA . GLY A 1 88 ? -1.435 -17.323 -21.710 1.00 84.25 88 GLY A CA 1
ATOM 673 C C . GLY A 1 88 ? -0.771 -18.673 -21.432 1.00 84.25 88 GLY A C 1
ATOM 674 O O . GLY A 1 88 ? -1.313 -19.461 -20.659 1.00 84.25 88 GLY A O 1
ATOM 675 N N . SER A 1 89 ? 0.386 -18.956 -22.041 1.00 87.50 89 SER A N 1
ATOM 676 C CA . SER A 1 89 ? 1.092 -20.235 -21.886 1.00 87.50 89 SER A CA 1
ATOM 677 C C . SER A 1 89 ? 1.598 -20.483 -20.464 1.00 87.50 89 SER A C 1
ATOM 679 O O . SER A 1 89 ? 1.829 -21.632 -20.087 1.00 87.50 89 SER A O 1
ATOM 681 N N . GLN A 1 90 ? 1.768 -19.421 -19.673 1.00 84.00 90 GLN A N 1
ATOM 682 C CA . GLN A 1 90 ? 2.231 -19.491 -18.292 1.00 84.00 90 GLN A CA 1
ATOM 683 C C . GLN A 1 90 ? 1.468 -18.495 -17.407 1.00 84.00 90 GLN A C 1
ATOM 685 O O . GLN A 1 90 ? 1.064 -17.427 -17.885 1.00 84.00 90 GLN A O 1
ATOM 690 N N . PRO A 1 91 ? 1.283 -18.812 -16.112 1.00 82.50 91 PRO A N 1
ATOM 691 C CA . PRO A 1 91 ? 0.754 -17.857 -15.146 1.00 82.50 91 PRO A CA 1
ATOM 692 C C . PRO A 1 91 ? 1.645 -16.617 -15.020 1.00 82.50 91 PRO A C 1
ATOM 694 O O . PRO A 1 91 ? 2.833 -16.666 -15.328 1.00 82.50 91 PRO A O 1
ATOM 697 N N . ILE A 1 92 ? 1.086 -15.510 -14.525 1.00 84.38 92 ILE A N 1
ATOM 698 C CA . ILE A 1 92 ? 1.872 -14.306 -14.223 1.00 84.38 92 ILE A CA 1
ATOM 699 C C . ILE A 1 92 ? 2.932 -14.653 -13.169 1.00 84.38 92 ILE A C 1
ATOM 701 O O . ILE A 1 92 ? 2.608 -15.178 -12.102 1.00 84.38 92 ILE A O 1
ATOM 705 N N . ASP A 1 93 ? 4.193 -14.331 -13.454 1.00 84.50 93 ASP A N 1
ATOM 706 C CA . ASP A 1 93 ? 5.286 -14.464 -12.497 1.00 84.50 93 ASP A CA 1
ATOM 707 C C . ASP A 1 93 ? 5.597 -13.107 -11.869 1.00 84.50 93 ASP A C 1
ATOM 709 O O . ASP A 1 93 ? 6.209 -12.237 -12.489 1.00 84.50 93 ASP A O 1
ATOM 713 N N . PHE A 1 94 ? 5.180 -12.943 -10.618 1.00 84.38 94 PHE A N 1
ATOM 714 C CA . PHE A 1 94 ? 5.469 -11.757 -9.813 1.00 84.38 94 PHE A CA 1
ATOM 715 C C . PHE A 1 94 ? 6.915 -11.722 -9.296 1.00 84.38 94 PHE A C 1
ATOM 717 O O . PHE A 1 94 ? 7.336 -10.718 -8.743 1.00 84.38 94 PHE A O 1
ATOM 724 N N . GLY A 1 95 ? 7.701 -12.790 -9.467 1.00 84.75 95 GLY A N 1
ATOM 725 C CA . GLY A 1 95 ? 9.102 -12.794 -9.052 1.00 84.75 95 GLY A CA 1
ATOM 726 C C . GLY A 1 95 ? 9.301 -12.589 -7.544 1.00 84.75 95 GLY A C 1
ATOM 727 O O . GLY A 1 95 ? 8.496 -13.021 -6.715 1.00 84.75 95 GLY A O 1
ATOM 728 N N . ALA A 1 96 ? 10.437 -11.991 -7.185 1.00 86.69 96 ALA A N 1
ATOM 729 C CA . ALA A 1 96 ? 10.741 -11.585 -5.818 1.00 86.69 96 ALA A CA 1
ATOM 730 C C . ALA A 1 96 ? 10.440 -10.096 -5.643 1.00 86.69 96 ALA A C 1
ATOM 732 O O . ALA A 1 96 ? 10.608 -9.326 -6.582 1.00 86.69 96 ALA A O 1
ATOM 733 N N . TRP A 1 97 ? 10.079 -9.703 -4.424 1.00 89.25 97 TRP A N 1
ATOM 734 C CA . TRP A 1 97 ? 9.887 -8.301 -4.074 1.00 89.25 97 TRP A CA 1
ATOM 735 C C . TRP A 1 97 ? 11.113 -7.444 -4.404 1.00 89.25 97 TRP A C 1
ATOM 737 O O . TRP A 1 97 ? 12.239 -7.775 -4.015 1.00 89.25 97 TRP A O 1
ATOM 747 N N . GLU A 1 98 ? 10.890 -6.304 -5.050 1.00 89.44 98 GLU A N 1
ATOM 748 C CA . GLU A 1 98 ? 11.921 -5.307 -5.295 1.00 89.44 98 GLU A CA 1
ATOM 749 C C . GLU A 1 98 ? 11.977 -4.262 -4.170 1.00 89.44 98 GLU A C 1
ATOM 751 O O . GLU A 1 98 ? 11.004 -3.571 -3.866 1.00 89.44 98 GLU A O 1
ATOM 756 N N .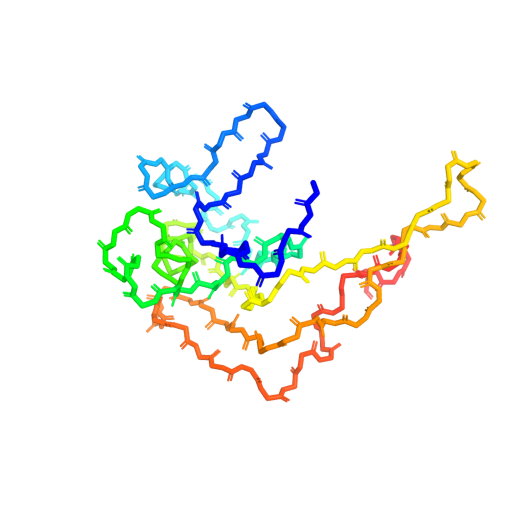 GLY A 1 99 ? 13.155 -4.111 -3.562 1.00 89.88 99 GLY A N 1
ATOM 757 C CA . GLY A 1 99 ? 13.405 -3.102 -2.535 1.00 89.88 99 GLY A CA 1
ATOM 758 C C . GLY A 1 99 ? 12.833 -3.433 -1.147 1.00 89.88 99 GLY A C 1
ATOM 759 O O . GLY A 1 99 ? 12.353 -4.537 -0.890 1.00 89.88 99 GLY A O 1
ATOM 760 N N . PRO A 1 100 ? 12.941 -2.494 -0.189 1.00 92.38 100 PRO A N 1
ATOM 761 C CA . PRO A 1 100 ? 12.447 -2.699 1.169 1.00 92.38 100 PRO A CA 1
ATOM 762 C C . PRO A 1 100 ? 10.920 -2.834 1.223 1.00 92.38 100 PRO A C 1
ATOM 764 O O . PRO A 1 100 ? 10.205 -2.002 0.660 1.00 92.38 100 PRO A O 1
ATOM 767 N N . LEU A 1 101 ? 10.443 -3.830 1.975 1.00 94.06 101 LEU A N 1
ATOM 768 C CA . LEU A 1 101 ? 9.029 -4.010 2.304 1.00 94.06 101 LEU A CA 1
ATOM 769 C C . LEU A 1 101 ? 8.676 -3.414 3.657 1.00 94.06 101 LEU A C 1
ATOM 771 O O . LEU A 1 101 ? 9.471 -3.463 4.601 1.00 94.06 101 LEU A O 1
ATOM 775 N N . TYR A 1 102 ? 7.452 -2.911 3.740 1.00 96.38 102 TYR A N 1
ATOM 776 C CA . TYR A 1 102 ? 6.868 -2.356 4.946 1.00 96.38 102 TYR A CA 1
ATOM 777 C C . TYR A 1 102 ? 5.520 -3.004 5.226 1.00 96.38 102 TYR A C 1
ATOM 779 O O . TYR A 1 102 ? 4.735 -3.242 4.308 1.00 96.38 102 TYR A O 1
ATOM 787 N N 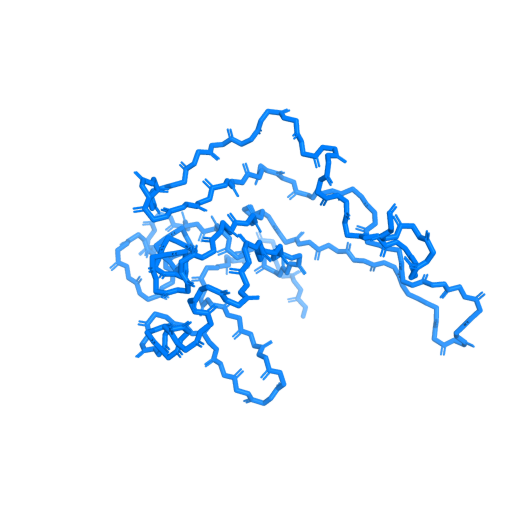. GLU A 1 103 ? 5.268 -3.253 6.505 1.00 96.69 103 GLU A N 1
ATOM 788 C CA . GLU A 1 103 ? 3.968 -3.650 7.025 1.00 96.69 103 GLU A CA 1
ATOM 789 C C . GLU A 1 103 ? 3.353 -2.493 7.807 1.00 96.69 103 GLU A C 1
ATOM 791 O O . GLU A 1 103 ? 3.967 -1.979 8.744 1.00 96.69 103 GLU A O 1
ATOM 796 N N . PHE A 1 104 ? 2.129 -2.126 7.443 1.00 97.88 104 PHE A N 1
ATOM 797 C CA . PHE A 1 104 ? 1.319 -1.102 8.088 1.00 97.88 104 PHE A CA 1
ATOM 798 C C . PHE A 1 104 ? 0.100 -1.752 8.735 1.00 97.88 104 PHE A C 1
ATOM 800 O O . PHE A 1 104 ? -0.483 -2.700 8.202 1.00 97.88 104 PHE A O 1
ATOM 807 N N . SER A 1 105 ? -0.312 -1.225 9.879 1.00 97.31 105 SER A N 1
ATOM 808 C CA . SER A 1 105 ? -1.513 -1.669 10.582 1.00 97.31 105 SER A CA 1
ATOM 809 C C . SER A 1 105 ? -2.187 -0.486 11.267 1.00 97.31 105 SER A C 1
ATOM 811 O O . SER A 1 105 ? -1.577 0.569 11.442 1.00 97.31 105 SER A O 1
ATOM 813 N N . GLY A 1 106 ? -3.425 -0.667 11.732 1.00 94.31 106 GLY A N 1
ATOM 814 C CA . GLY A 1 106 ? -4.102 0.367 12.517 1.00 94.31 106 GLY A CA 1
ATOM 815 C C . GLY A 1 106 ? -3.376 0.746 13.819 1.00 94.31 106 GLY A C 1
ATOM 816 O O . GLY A 1 106 ? -3.556 1.853 14.313 1.00 94.31 106 GLY A O 1
ATOM 817 N N . THR A 1 107 ? -2.536 -0.141 14.368 1.00 95.31 107 THR A N 1
ATOM 818 C CA . THR A 1 107 ? -1.713 0.134 15.561 1.00 95.31 107 THR A CA 1
ATOM 819 C C . THR A 1 107 ? -0.316 0.656 15.229 1.00 95.31 107 THR A C 1
ATOM 821 O O . THR A 1 107 ? 0.346 1.207 16.105 1.00 95.31 107 THR A O 1
ATOM 824 N N . ASN A 1 108 ? 0.135 0.504 13.982 1.00 96.38 108 ASN A N 1
ATOM 825 C CA . ASN A 1 108 ? 1.406 1.025 13.492 1.00 96.38 108 ASN A CA 1
ATOM 826 C C . ASN A 1 108 ? 1.252 1.601 12.069 1.00 96.38 108 ASN A C 1
ATOM 828 O O . ASN A 1 108 ? 1.721 0.998 11.096 1.00 96.38 108 ASN A O 1
ATOM 832 N N . PRO A 1 109 ? 0.586 2.761 11.926 1.00 94.62 109 PRO A N 1
ATOM 833 C CA . PRO A 1 109 ? 0.332 3.363 10.620 1.00 94.62 109 PRO A CA 1
ATOM 834 C C . PRO A 1 109 ? 1.586 3.953 9.958 1.00 94.62 109 PRO A C 1
ATOM 836 O O . PRO A 1 109 ? 1.574 4.186 8.758 1.00 94.62 109 PRO A O 1
ATOM 839 N N . GLU A 1 110 ? 2.682 4.152 10.695 1.00 94.88 110 GLU A N 1
ATOM 840 C CA . GLU A 1 110 ? 3.966 4.618 10.136 1.00 94.88 110 GLU A CA 1
ATOM 841 C C . GLU A 1 110 ? 4.726 3.520 9.369 1.00 94.88 110 GLU A C 1
ATOM 843 O O . GLU A 1 110 ? 5.658 3.791 8.601 1.00 94.88 110 GLU A O 1
ATOM 848 N N . GLY A 1 111 ? 4.312 2.268 9.565 1.00 95.00 111 GLY A N 1
ATOM 849 C CA . GLY A 1 111 ? 4.887 1.099 8.927 1.00 95.00 111 GLY A CA 1
ATOM 850 C C . GLY A 1 111 ? 6.176 0.614 9.590 1.00 95.00 111 GLY A C 1
ATOM 851 O O . GLY A 1 111 ? 7.083 1.380 9.916 1.00 95.00 111 GLY A O 1
ATOM 852 N N . ALA A 1 112 ? 6.295 -0.699 9.760 1.00 95.94 112 ALA A N 1
ATOM 853 C CA . ALA A 1 112 ? 7.532 -1.353 10.171 1.00 95.94 112 ALA A CA 1
ATOM 854 C C . ALA A 1 112 ? 8.207 -1.991 8.959 1.00 95.94 112 ALA A C 1
ATOM 856 O O . ALA A 1 112 ? 7.558 -2.657 8.155 1.00 95.94 112 ALA A O 1
ATOM 857 N N . ARG A 1 113 ? 9.527 -1.816 8.832 1.00 94.94 113 ARG A N 1
ATOM 858 C CA . ARG A 1 113 ? 10.287 -2.531 7.803 1.00 94.94 113 ARG A CA 1
ATOM 859 C C . ARG A 1 113 ? 10.250 -4.027 8.099 1.00 94.94 113 ARG A C 1
ATOM 861 O O . ARG A 1 113 ? 10.577 -4.451 9.205 1.00 94.94 113 ARG A O 1
ATOM 868 N N . MET A 1 114 ? 9.933 -4.813 7.083 1.00 92.25 114 MET A N 1
ATOM 869 C CA . MET A 1 114 ? 9.938 -6.265 7.165 1.00 92.25 114 MET A CA 1
ATOM 870 C C . MET A 1 114 ? 11.348 -6.818 6.970 1.00 92.25 114 MET A C 1
ATOM 872 O O . MET A 1 114 ? 12.089 -6.369 6.090 1.00 92.25 114 MET A O 1
ATOM 876 N N . LEU A 1 115 ? 11.709 -7.802 7.794 1.00 86.06 115 LEU A N 1
ATOM 877 C CA . LEU A 1 115 ? 12.996 -8.499 7.708 1.00 86.06 115 LEU A CA 1
ATOM 878 C C . LEU A 1 115 ? 12.907 -9.771 6.860 1.00 86.06 115 LEU A C 1
ATOM 880 O O . LEU A 1 115 ? 13.865 -10.101 6.168 1.00 86.06 115 LEU A O 1
ATOM 884 N N . ASP A 1 116 ? 11.752 -10.437 6.875 1.00 84.38 116 ASP A N 1
ATOM 885 C CA . ASP A 1 116 ? 11.473 -11.613 6.056 1.00 84.38 116 ASP A CA 1
ATOM 886 C C . ASP A 1 116 ? 10.157 -11.426 5.277 1.00 84.38 116 ASP A C 1
ATOM 888 O O . ASP A 1 116 ? 9.071 -11.553 5.848 1.00 84.38 116 ASP A O 1
ATOM 892 N N . PRO A 1 117 ? 10.229 -11.091 3.976 1.00 78.06 117 PRO A N 1
ATOM 893 C CA . PRO A 1 117 ? 9.052 -10.951 3.127 1.00 78.06 117 PRO A CA 1
ATOM 894 C C . PRO A 1 117 ? 8.595 -12.279 2.498 1.00 78.06 117 PRO A C 1
ATOM 896 O O . PRO A 1 117 ? 7.624 -12.284 1.740 1.00 78.06 117 PRO A O 1
ATOM 899 N N . SER A 1 118 ? 9.275 -13.402 2.772 1.00 76.38 118 SER A N 1
ATOM 900 C CA . SER A 1 118 ? 8.994 -14.695 2.136 1.00 76.38 118 SER A CA 1
ATOM 901 C C . SER A 1 118 ? 7.560 -15.228 2.300 1.00 76.38 118 SER A C 1
ATOM 903 O O . SER A 1 118 ? 7.113 -15.900 1.363 1.00 76.38 118 SER A O 1
ATOM 905 N N . PRO A 1 119 ? 6.799 -14.905 3.371 1.00 76.06 119 PRO A N 1
ATOM 906 C CA . P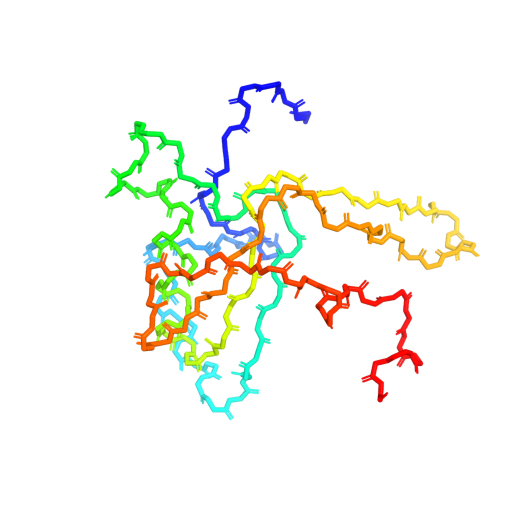RO A 1 119 ? 5.396 -15.312 3.487 1.00 76.06 119 PRO A CA 1
ATOM 907 C C . PRO A 1 119 ? 4.448 -14.572 2.532 1.00 76.06 119 PRO A C 1
ATOM 909 O O . PRO A 1 119 ? 3.396 -15.099 2.190 1.00 76.06 119 PRO A O 1
ATOM 912 N N . TYR A 1 120 ? 4.807 -13.369 2.071 1.00 74.31 120 TYR A N 1
ATOM 913 C CA . TYR A 1 120 ? 3.931 -12.506 1.263 1.00 74.31 120 TYR A CA 1
ATOM 914 C C . TYR A 1 120 ? 4.238 -12.601 -0.227 1.00 74.31 120 TYR A C 1
ATOM 916 O O . TYR A 1 120 ? 4.221 -11.602 -0.944 1.00 74.31 120 TYR A O 1
ATOM 924 N N . ARG A 1 121 ? 4.560 -13.798 -0.718 1.00 67.38 121 ARG A N 1
ATOM 925 C CA . ARG A 1 121 ? 4.705 -14.014 -2.160 1.00 67.38 121 ARG A CA 1
ATOM 926 C C . ARG A 1 121 ? 3.340 -13.829 -2.811 1.00 67.38 121 ARG A C 1
ATOM 928 O O . ARG A 1 121 ? 2.398 -14.526 -2.448 1.00 67.38 121 ARG A O 1
ATOM 935 N N . VAL A 1 122 ? 3.234 -12.918 -3.776 1.00 65.31 122 VAL A N 1
ATOM 936 C CA . VAL A 1 122 ? 2.049 -12.863 -4.638 1.00 65.31 122 VAL A CA 1
ATOM 937 C C . VAL A 1 122 ? 2.083 -14.125 -5.486 1.00 65.31 122 VAL A C 1
ATOM 939 O O . VAL A 1 122 ? 2.985 -14.327 -6.299 1.00 65.31 122 VAL A O 1
ATOM 942 N N . GLN A 1 123 ? 1.194 -15.053 -5.159 1.00 60.84 123 GLN A N 1
ATOM 943 C CA . GLN A 1 123 ? 1.333 -16.421 -5.616 1.00 60.84 123 GLN A CA 1
ATOM 944 C C . GLN A 1 123 ? 0.968 -16.585 -7.088 1.00 60.84 123 GLN A C 1
ATOM 946 O O . GLN A 1 123 ? 0.126 -15.879 -7.640 1.00 60.84 123 GLN A O 1
ATOM 951 N N . ARG A 1 124 ? 1.640 -17.560 -7.698 1.00 54.75 124 ARG A N 1
ATOM 952 C CA . ARG A 1 124 ? 1.656 -17.837 -9.136 1.00 54.75 124 ARG A CA 1
ATOM 953 C C . ARG A 1 124 ? 0.378 -18.509 -9.642 1.00 54.75 124 ARG A C 1
ATOM 955 O O . ARG A 1 124 ? 0.100 -18.433 -10.831 1.00 54.75 124 ARG A O 1
ATOM 962 N N . ASP A 1 125 ? -0.404 -19.147 -8.771 1.00 51.91 125 ASP A N 1
ATOM 963 C CA . ASP A 1 125 ? -1.662 -19.800 -9.131 1.00 51.91 125 ASP A CA 1
ATOM 964 C C . ASP A 1 125 ? -2.618 -19.946 -7.933 1.00 51.91 125 ASP A C 1
ATOM 966 O O . ASP A 1 125 ? -2.259 -19.742 -6.774 1.00 51.91 125 ASP A O 1
ATOM 970 N N . ARG A 1 126 ? -3.868 -20.314 -8.238 1.00 45.19 126 ARG A N 1
ATOM 971 C CA . ARG A 1 126 ? -4.952 -20.518 -7.264 1.00 45.19 126 ARG A CA 1
ATOM 972 C C . ARG A 1 126 ? -4.734 -21.744 -6.362 1.00 45.19 126 ARG A C 1
ATOM 974 O O . ARG A 1 126 ? -5.370 -21.829 -5.320 1.00 45.19 126 ARG A O 1
ATOM 981 N N . ALA A 1 127 ? -3.887 -22.691 -6.773 1.00 52.38 127 ALA A N 1
ATOM 982 C CA . ALA A 1 127 ? -3.611 -23.927 -6.037 1.00 52.38 127 ALA A CA 1
ATOM 983 C C . ALA A 1 127 ? -2.596 -23.714 -4.906 1.00 52.38 127 ALA A C 1
ATOM 985 O O . ALA A 1 127 ? -2.603 -24.446 -3.924 1.00 52.38 127 ALA A O 1
ATOM 986 N N . SER A 1 128 ? -1.762 -22.685 -5.029 1.00 48.78 128 SER A N 1
ATOM 987 C CA . SER A 1 128 ? -0.772 -22.302 -4.027 1.00 48.78 128 SER A CA 1
ATOM 988 C 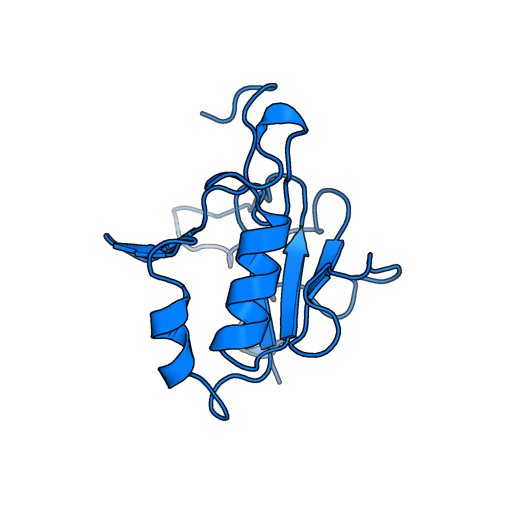C . SER A 1 128 ? -1.380 -21.531 -2.841 1.00 48.78 128 SER A C 1
ATOM 990 O O . SER A 1 128 ? -0.704 -21.367 -1.826 1.00 48.78 128 SER A O 1
ATOM 992 N N . ALA A 1 129 ? -2.624 -21.041 -2.973 1.00 45.31 129 ALA A N 1
ATOM 993 C CA . ALA A 1 129 ? -3.258 -20.057 -2.078 1.00 45.31 129 ALA A CA 1
ATOM 994 C C . ALA A 1 129 ? -4.057 -20.659 -0.915 1.00 45.31 129 ALA A C 1
ATOM 996 O O . ALA A 1 129 ? -4.788 -19.928 -0.244 1.00 45.31 129 ALA A O 1
ATOM 997 N N . ALA A 1 130 ? -3.938 -21.972 -0.710 1.00 35.78 130 ALA A N 1
ATOM 998 C CA . ALA A 1 130 ? -4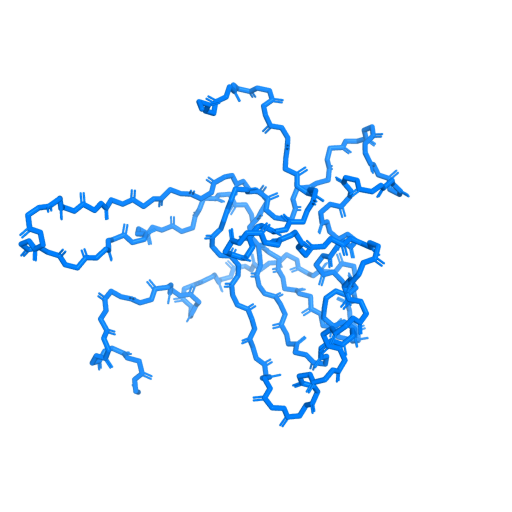.620 -22.741 0.327 1.00 35.78 130 ALA A CA 1
ATOM 999 C C . ALA A 1 130 ? -3.661 -23.161 1.446 1.00 35.78 130 ALA A C 1
ATOM 1001 O O . ALA A 1 130 ? -2.506 -23.524 1.128 1.00 35.78 130 ALA A O 1
#

Foldseek 3Di:
DDDPPDFAQLADDDPPDGDFPVCLLVLLVLAPVAAEAEDQAAQQCAADPVCVPHRRHSLLRQLSNQQNNQYKYKGFRHGFDWDDDPVNPFFIGSDDDDHWMWIYHNVRSSTDTDPDCPVVHPDRDPVVVD

Organism: NCBI:txi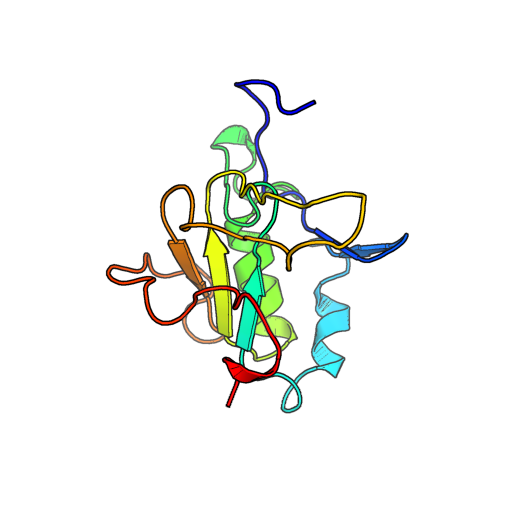d2041189

Radius of gyration: 14.82 Å; chains: 1; bounding box: 32×40×41 Å

pLDDT: mean 87.06, std 15.01, range [35.09, 98.38]

Secondary structure (DSSP, 8-state):
---TT----S-EEETTEEESTTTGGGGGGGTTT-SEEEE-SBSTT---GGGTTSTT-HHHHHHHHHHHH-SEEEEESSBP--B--TTSSS--B--SPPS-EEEEETTEEEEEEPS--GGG---SSTTTT-

Sequence (130 aa):
MCVPAAHGGFGLQLGREGLNLFNVGLTASWKGLVELIVLFACAPADTYEANRGTWGDGRRFCGELALWSGARVIAARDTQRYTYWPDGSQPIDFGAWEGPLYEFSGTNPEGARMLDPSPYRVQRDRASAA